Protein AF-A0A7W0Z4Z6-F1 (afdb_monomer)

Solvent-accessible surface area (backbone atoms only — not comparable to full-atom values): 6068 Å² total; per-residue (Å²): 134,84,76,58,94,83,56,90,74,94,78,91,71,54,70,67,51,44,54,52,49,42,53,50,53,54,51,47,51,55,50,51,52,50,52,39,66,75,57,70,50,70,92,50,53,74,65,56,55,49,52,52,49,48,55,52,8,27,50,40,37,50,45,55,58,73,67,49,59,89,94,58,86,83,83,75,58,92,68,39,32,84,49,92,86,55,72,76,79,82,85,78,77,84,131

Foldseek 3Di:
DDDDPPDDDDDDDDLVRLVVVLVVLVVVLVVLVVVCVVVVCPVHHPVVNVVSLQVSLCSNQVSQVVNDPPPDDGDGDPSHHHDPPDDDPPPDDDD

Sequence (95 aa):
MIHRLDDPVDIVLTVEDVMTLGAGLRQYLLYWQRHVEEDGGTTHSEEQHAEIRDRVGELIWRLERATAPAGSRIQHSEEAVRPADAQAPDLDQAE

pLDDT: mean 87.0, std 14.75, range [39.47, 98.12]

Nearest PDB structures (foldseek):
  6b87-assembly2_B-3  TM=5.568E-01  e=4.635E+00  synthetic construct

Mean predicted aligned error: 6.58 Å

Structure (mmCIF, N/CA/C/O backbone):
data_AF-A0A7W0Z4Z6-F1
#
_entry.id   AF-A0A7W0Z4Z6-F1
#
loop_
_atom_site.group_PDB
_atom_site.id
_atom_site.type_symbol
_atom_site.label_atom_id
_atom_site.label_alt_id
_atom_site.label_comp_id
_atom_site.label_asym_id
_atom_site.label_entity_id
_atom_site.label_seq_id
_atom_site.pdbx_PDB_ins_code
_atom_site.Cartn_x
_atom_site.Cartn_y
_atom_site.Cartn_z
_atom_site.occupancy
_atom_site.B_iso_or_equiv
_atom_site.auth_seq_id
_atom_site.auth_comp_id
_atom_site.auth_asym_id
_atom_site.auth_atom_id
_atom_site.pdbx_PDB_model_num
ATOM 1 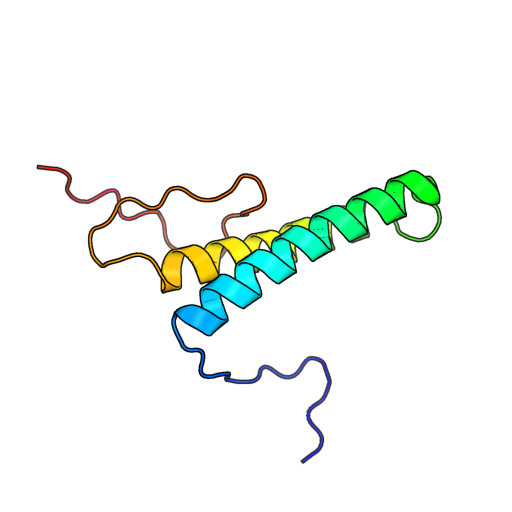N N . MET A 1 1 ? -15.189 -25.005 -6.016 1.00 57.44 1 MET A N 1
ATOM 2 C CA . MET A 1 1 ? -15.288 -23.793 -6.854 1.00 57.44 1 MET A CA 1
ATOM 3 C C . MET A 1 1 ? -13.864 -23.298 -7.029 1.00 57.44 1 MET A C 1
ATOM 5 O O . MET A 1 1 ? -13.187 -23.176 -6.019 1.00 57.44 1 MET A O 1
ATOM 9 N N . ILE A 1 2 ? -13.357 -23.177 -8.257 1.00 65.88 2 ILE A N 1
ATOM 10 C CA . ILE A 1 2 ? -12.007 -22.640 -8.493 1.00 65.88 2 ILE A CA 1
ATOM 11 C C . ILE A 1 2 ? -12.197 -21.142 -8.689 1.00 65.88 2 ILE A C 1
ATOM 13 O O . ILE A 1 2 ? -12.786 -20.748 -9.694 1.00 65.88 2 ILE A O 1
ATOM 17 N N . HIS A 1 3 ? -11.771 -20.340 -7.717 1.00 61.44 3 HIS A N 1
ATOM 18 C CA . HIS A 1 3 ? -11.671 -18.897 -7.904 1.00 61.44 3 HIS A CA 1
ATOM 19 C C . HIS A 1 3 ? -10.608 -18.635 -8.967 1.00 61.44 3 HIS A C 1
ATOM 21 O O . HIS A 1 3 ? -9.524 -19.229 -8.924 1.00 61.44 3 HIS A O 1
ATOM 27 N N . ARG A 1 4 ? -10.921 -17.786 -9.945 1.00 72.06 4 ARG A N 1
ATOM 28 C CA . ARG A 1 4 ? -9.868 -17.198 -10.771 1.00 72.06 4 ARG A CA 1
ATOM 29 C C . ARG A 1 4 ? -9.015 -16.315 -9.870 1.00 72.06 4 ARG A C 1
ATOM 31 O O . ARG A 1 4 ? -9.509 -15.794 -8.876 1.00 72.06 4 ARG A O 1
ATOM 38 N N . LEU A 1 5 ? -7.738 -16.162 -10.218 1.00 70.12 5 LEU A N 1
ATOM 39 C CA . LEU A 1 5 ? -6.814 -15.345 -9.426 1.00 70.12 5 LEU A CA 1
ATOM 40 C C . LEU A 1 5 ? -7.321 -13.904 -9.232 1.00 70.12 5 LEU A C 1
ATOM 42 O O . LEU A 1 5 ? -7.011 -13.292 -8.219 1.00 70.12 5 LEU A O 1
ATOM 46 N N . ASP A 1 6 ? -8.121 -13.413 -10.179 1.00 76.25 6 ASP A N 1
ATOM 47 C CA . ASP A 1 6 ? -8.608 -12.033 -10.220 1.00 76.25 6 ASP A CA 1
ATOM 48 C C . ASP A 1 6 ? -10.028 -11.864 -9.651 1.00 76.25 6 ASP A C 1
ATOM 50 O O . ASP A 1 6 ? -10.572 -10.759 -9.668 1.00 76.25 6 ASP A O 1
ATOM 54 N N . ASP A 1 7 ? -10.662 -12.943 -9.178 1.00 84.12 7 ASP A N 1
ATOM 55 C CA . ASP A 1 7 ? -11.981 -12.831 -8.558 1.00 84.12 7 ASP A CA 1
ATOM 56 C C . ASP A 1 7 ? -11.841 -12.137 -7.189 1.00 84.12 7 ASP A C 1
ATOM 58 O O . ASP A 1 7 ? -10.968 -12.516 -6.401 1.00 84.12 7 ASP A O 1
ATOM 62 N N . PRO A 1 8 ? -12.696 -11.152 -6.854 1.00 79.25 8 PRO A N 1
ATOM 63 C CA . PRO A 1 8 ? -12.673 -10.542 -5.532 1.00 79.25 8 PRO A CA 1
ATOM 64 C C . PRO A 1 8 ? -13.007 -11.588 -4.463 1.00 79.25 8 PRO A C 1
ATOM 66 O O . PRO A 1 8 ? -13.950 -12.371 -4.608 1.00 79.25 8 PRO A O 1
ATOM 69 N N . VAL A 1 9 ? -12.232 -11.583 -3.378 1.00 84.75 9 VAL A N 1
ATOM 70 C CA . VAL A 1 9 ? -12.412 -12.476 -2.230 1.00 84.75 9 VAL A CA 1
ATOM 71 C C . VAL A 1 9 ? -12.514 -11.643 -0.962 1.00 84.75 9 VAL A C 1
ATOM 73 O O . VAL A 1 9 ? -11.654 -10.804 -0.691 1.00 84.75 9 VAL A O 1
ATOM 76 N N . ASP A 1 10 ? -13.546 -11.917 -0.169 1.00 88.50 10 ASP A N 1
ATOM 77 C CA . ASP A 1 10 ? -13.689 -11.339 1.160 1.00 88.50 10 ASP A CA 1
ATOM 78 C C . ASP A 1 10 ? -12.755 -12.056 2.140 1.00 88.50 10 ASP A C 1
ATOM 80 O O . ASP A 1 10 ? -12.818 -13.277 2.312 1.00 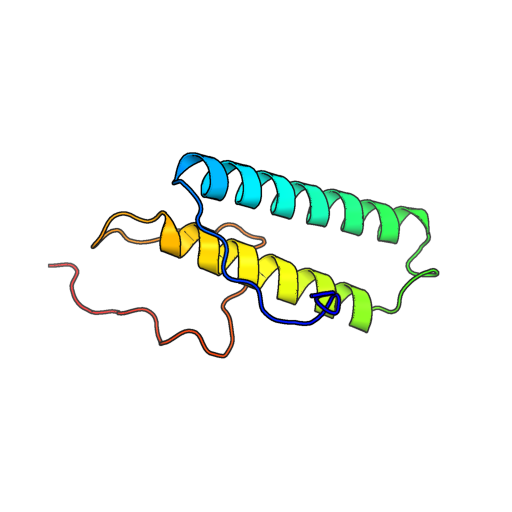88.50 10 ASP A O 1
ATOM 84 N N . ILE A 1 11 ? -11.891 -11.288 2.804 1.00 88.62 11 ILE A N 1
ATOM 85 C CA . ILE A 1 11 ? -10.974 -11.783 3.832 1.00 88.62 11 ILE A CA 1
ATOM 86 C C . ILE A 1 11 ? -11.281 -11.044 5.132 1.00 88.62 11 ILE A C 1
ATOM 88 O O . ILE A 1 11 ? -11.329 -9.815 5.166 1.00 88.62 11 ILE A O 1
ATOM 92 N N . VAL A 1 12 ? -11.482 -11.796 6.214 1.00 92.94 12 VAL A N 1
ATOM 93 C CA . VAL A 1 12 ? -11.630 -11.235 7.560 1.00 92.94 12 VAL A CA 1
ATOM 94 C C . VAL A 1 12 ? -10.251 -11.174 8.204 1.00 92.94 12 VAL A C 1
ATOM 96 O O . VAL A 1 12 ? -9.584 -12.199 8.318 1.00 92.94 12 VAL A O 1
ATOM 99 N N . LEU A 1 13 ? -9.839 -9.978 8.623 1.00 92.31 13 LEU A N 1
ATOM 100 C CA . LEU A 1 13 ? -8.536 -9.717 9.230 1.00 92.31 13 LEU A CA 1
ATOM 101 C C . LEU A 1 13 ? -8.715 -9.167 10.644 1.00 92.31 13 LEU A C 1
ATOM 103 O O . LEU A 1 13 ? -9.576 -8.318 10.889 1.00 92.31 13 LEU A O 1
ATOM 107 N N . THR A 1 14 ? -7.887 -9.629 11.576 1.00 95.25 14 THR A N 1
ATOM 108 C CA . THR A 1 14 ? -7.724 -8.972 12.875 1.00 95.25 14 THR A CA 1
ATOM 109 C C . THR A 1 14 ? -6.873 -7.707 12.730 1.00 95.25 14 THR A C 1
ATOM 111 O O . THR A 1 14 ? -6.203 -7.500 11.720 1.00 95.25 14 THR A O 1
ATOM 114 N N . VAL A 1 15 ? -6.856 -6.850 13.755 1.00 92.62 15 VAL A N 1
ATOM 115 C CA . VAL A 1 15 ? -5.974 -5.666 13.770 1.00 92.62 15 VAL A CA 1
ATOM 116 C C . VAL A 1 15 ? -4.501 -6.072 13.630 1.00 92.62 15 VAL A C 1
ATOM 118 O O . VAL A 1 15 ? -3.756 -5.427 12.896 1.00 92.62 15 VAL A O 1
ATOM 121 N N . GLU A 1 16 ? -4.090 -7.161 14.283 1.00 95.38 16 GLU A N 1
ATOM 122 C CA . GLU A 1 16 ? -2.729 -7.700 14.182 1.00 95.38 16 GLU A CA 1
ATOM 123 C C . GLU A 1 16 ? -2.405 -8.169 12.757 1.00 95.38 16 GLU A C 1
ATOM 125 O O . GLU A 1 16 ? -1.320 -7.876 12.244 1.00 95.38 16 GLU A O 1
ATOM 130 N N . ASP A 1 17 ? -3.361 -8.818 12.083 1.00 97.06 17 ASP A N 1
ATOM 131 C CA . ASP A 1 17 ? -3.200 -9.225 10.684 1.00 97.06 17 ASP A CA 1
ATOM 132 C C . ASP A 1 17 ? -3.036 -8.011 9.772 1.00 97.06 17 ASP A C 1
ATOM 134 O O . ASP A 1 17 ? -2.182 -8.018 8.889 1.00 97.06 17 ASP A O 1
ATOM 138 N N . VAL A 1 18 ? -3.809 -6.942 9.995 1.00 95.38 18 VAL A N 1
ATOM 139 C CA . VAL A 1 18 ? -3.697 -5.715 9.197 1.00 95.38 18 VAL A CA 1
ATOM 140 C C . VAL A 1 18 ? -2.331 -5.052 9.387 1.00 95.38 18 VAL A C 1
ATOM 142 O O . VAL A 1 18 ? -1.709 -4.647 8.403 1.00 95.38 18 VAL A O 1
ATOM 145 N N . MET A 1 19 ? -1.824 -4.982 10.622 1.00 93.31 19 MET A N 1
ATOM 146 C CA . MET A 1 19 ? -0.489 -4.433 10.892 1.00 93.31 19 MET A CA 1
ATOM 147 C C . MET A 1 19 ? 0.609 -5.281 10.241 1.00 93.31 19 MET A C 1
ATOM 149 O O . MET A 1 19 ? 1.511 -4.741 9.595 1.00 93.31 19 MET A O 1
ATOM 153 N N . THR A 1 20 ? 0.510 -6.605 10.367 1.00 97.12 20 THR A N 1
ATOM 154 C CA . THR A 1 20 ? 1.440 -7.560 9.748 1.00 97.12 20 THR A CA 1
ATOM 155 C C . THR A 1 20 ? 1.421 -7.450 8.227 1.00 97.12 20 THR A C 1
ATOM 157 O O . THR A 1 20 ? 2.476 -7.368 7.596 1.00 97.12 20 THR A O 1
ATOM 160 N N . LEU A 1 21 ? 0.230 -7.396 7.628 1.00 97.06 21 LEU A N 1
ATOM 161 C CA . LEU A 1 21 ? 0.058 -7.252 6.188 1.00 97.06 21 LEU A CA 1
ATOM 162 C C . LEU A 1 21 ? 0.636 -5.923 5.696 1.00 97.06 21 LEU A C 1
ATOM 164 O O . LEU A 1 21 ? 1.384 -5.914 4.722 1.00 97.06 21 LEU A O 1
ATOM 168 N N . GLY A 1 22 ? 0.368 -4.819 6.397 1.00 96.25 22 GLY A N 1
ATOM 169 C CA . GLY A 1 22 ? 0.945 -3.513 6.079 1.00 96.25 22 GLY A CA 1
ATOM 170 C C . GLY A 1 22 ? 2.478 -3.531 6.089 1.00 96.25 22 GLY A C 1
ATOM 171 O O . GLY A 1 22 ? 3.108 -3.048 5.148 1.00 96.25 22 GLY A O 1
ATOM 172 N N . ALA A 1 23 ? 3.092 -4.154 7.100 1.00 96.00 23 ALA A N 1
ATOM 173 C CA . ALA A 1 23 ? 4.545 -4.325 7.156 1.00 96.00 23 ALA A CA 1
ATOM 174 C C . ALA A 1 23 ? 5.078 -5.177 5.989 1.00 96.00 23 ALA A C 1
ATOM 176 O O . ALA A 1 23 ? 6.084 -4.822 5.370 1.00 96.00 23 ALA A O 1
ATOM 177 N N . GLY A 1 24 ? 4.382 -6.267 5.650 1.00 98.06 24 GLY A N 1
ATOM 178 C CA . GLY A 1 24 ? 4.722 -7.124 4.514 1.00 98.06 24 GLY A CA 1
ATOM 179 C C . GLY A 1 24 ? 4.657 -6.393 3.170 1.00 98.06 24 GLY A C 1
ATOM 180 O O . GLY A 1 24 ? 5.568 -6.534 2.358 1.00 98.06 24 GLY A O 1
ATOM 181 N N . LEU A 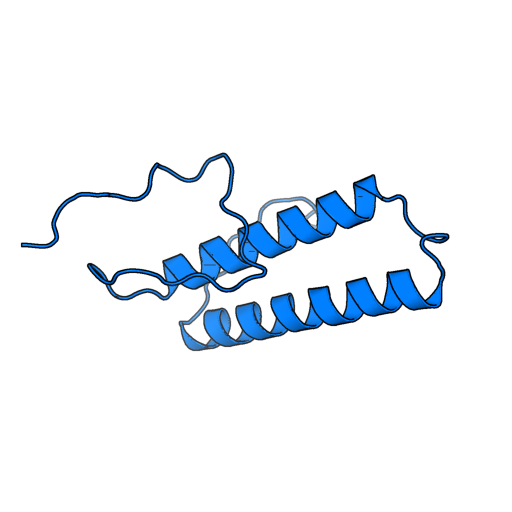1 25 ? 3.633 -5.565 2.951 1.00 98.12 25 LEU A N 1
ATOM 182 C CA . LEU A 1 25 ? 3.476 -4.772 1.728 1.00 98.12 25 LEU A CA 1
ATOM 183 C C . LEU A 1 25 ? 4.574 -3.710 1.574 1.00 98.12 25 LEU A C 1
ATOM 185 O O . LEU A 1 25 ? 5.119 -3.551 0.483 1.00 98.12 25 LEU A O 1
ATOM 189 N N . ARG A 1 26 ? 4.964 -3.035 2.662 1.00 96.94 26 ARG A N 1
ATOM 190 C CA . ARG A 1 26 ? 6.109 -2.106 2.637 1.00 96.94 26 ARG A CA 1
ATOM 191 C C . ARG A 1 26 ? 7.408 -2.834 2.299 1.00 96.94 26 ARG A C 1
ATOM 193 O O . ARG A 1 26 ? 8.164 -2.392 1.437 1.00 96.94 26 ARG A O 1
ATOM 200 N N . GLN A 1 27 ? 7.642 -3.995 2.914 1.00 98.00 27 GLN A N 1
ATOM 201 C CA . GLN A 1 27 ? 8.817 -4.807 2.605 1.00 98.00 27 GLN A CA 1
ATOM 202 C C . GLN A 1 27 ? 8.810 -5.312 1.155 1.00 98.00 27 GLN A C 1
ATOM 204 O O . GLN A 1 27 ? 9.868 -5.390 0.530 1.00 98.00 27 GLN A O 1
ATOM 209 N N . TYR A 1 28 ? 7.634 -5.624 0.606 1.00 97.94 28 TYR A N 1
ATOM 210 C CA . TYR A 1 28 ? 7.482 -5.986 -0.799 1.00 97.94 28 TYR A CA 1
ATOM 211 C C . TYR A 1 28 ? 7.881 -4.837 -1.730 1.00 97.94 28 TYR A C 1
ATOM 213 O O . TYR A 1 28 ? 8.630 -5.078 -2.672 1.00 97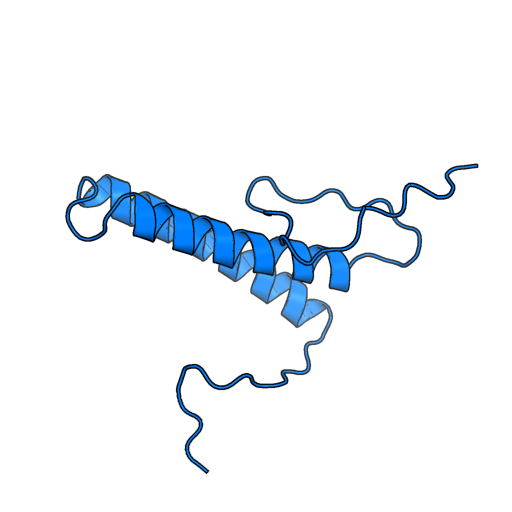.94 28 TYR A O 1
ATOM 221 N N . LEU A 1 29 ? 7.478 -3.593 -1.444 1.00 96.88 29 LEU A N 1
ATOM 222 C CA . LEU A 1 29 ? 7.909 -2.430 -2.230 1.00 96.88 29 LEU A CA 1
ATOM 223 C C . LEU A 1 29 ? 9.424 -2.213 -2.179 1.00 96.88 29 LEU A C 1
ATOM 225 O O . LEU A 1 29 ? 10.034 -1.976 -3.218 1.00 96.88 29 LEU A O 1
ATOM 229 N N . LEU A 1 30 ? 10.044 -2.365 -1.006 1.00 95.75 30 LEU A N 1
ATOM 230 C CA . LEU A 1 30 ? 11.503 -2.277 -0.871 1.00 95.75 30 LEU A CA 1
ATOM 231 C C . LEU A 1 30 ? 12.224 -3.367 -1.672 1.00 95.75 30 LEU A C 1
ATOM 233 O O . LEU A 1 30 ? 13.244 -3.108 -2.311 1.00 95.75 30 LEU A O 1
ATOM 237 N N . TYR A 1 31 ? 11.703 -4.596 -1.640 1.00 96.56 31 TYR A N 1
ATOM 238 C CA . TYR A 1 31 ? 12.225 -5.694 -2.449 1.00 96.56 31 TYR A CA 1
ATOM 239 C C . TYR A 1 31 ? 12.060 -5.415 -3.946 1.00 96.56 31 TYR A C 1
ATOM 241 O O . TYR A 1 31 ? 13.009 -5.589 -4.707 1.00 96.56 31 TYR A O 1
ATOM 249 N N . TRP A 1 32 ? 10.880 -4.950 -4.356 1.00 94.88 32 TRP A N 1
ATOM 250 C CA . TRP A 1 32 ? 10.578 -4.623 -5.742 1.00 94.88 32 TRP A CA 1
ATOM 251 C C . TRP A 1 32 ? 11.503 -3.531 -6.271 1.00 94.88 32 TRP A C 1
ATOM 253 O O . TRP A 1 32 ? 12.098 -3.708 -7.326 1.00 94.88 32 TRP A O 1
ATOM 263 N N . GLN A 1 33 ? 11.696 -2.450 -5.512 1.00 93.56 33 GLN A N 1
ATOM 264 C CA . GLN A 1 33 ? 12.622 -1.378 -5.870 1.00 93.56 33 GLN A CA 1
ATOM 265 C C . GLN A 1 33 ? 14.046 -1.906 -6.072 1.00 93.56 33 GLN A C 1
ATOM 267 O O . GLN A 1 33 ? 14.668 -1.617 -7.091 1.00 93.56 33 GLN A O 1
ATOM 272 N N . ARG A 1 34 ? 14.542 -2.729 -5.140 1.00 95.12 34 ARG A N 1
ATOM 273 C CA . ARG A 1 34 ? 15.863 -3.351 -5.273 1.00 95.12 34 ARG A CA 1
ATOM 274 C C . ARG A 1 34 ? 15.963 -4.209 -6.532 1.00 95.12 34 ARG A C 1
ATOM 276 O O . ARG A 1 34 ? 16.984 -4.171 -7.204 1.00 95.12 34 ARG A O 1
ATOM 283 N N . HIS A 1 35 ? 14.910 -4.953 -6.862 1.00 93.88 35 HIS A N 1
ATOM 284 C CA . HIS A 1 35 ? 14.870 -5.760 -8.077 1.00 93.88 35 HIS A CA 1
ATOM 285 C C . HIS A 1 35 ? 15.030 -4.900 -9.345 1.00 93.88 35 HIS A C 1
ATOM 287 O O . HIS A 1 35 ? 15.829 -5.260 -10.205 1.00 93.88 35 HIS A O 1
ATOM 293 N N . VAL A 1 36 ? 14.359 -3.740 -9.412 1.00 92.06 36 VAL A N 1
ATOM 294 C CA . VAL A 1 36 ? 14.519 -2.768 -10.517 1.00 92.06 36 VAL A CA 1
ATOM 295 C C . VAL A 1 36 ? 15.949 -2.234 -10.604 1.00 92.06 36 VAL A C 1
ATOM 297 O O . VAL A 1 36 ? 16.507 -2.060 -11.684 1.00 92.06 36 VAL A O 1
ATOM 300 N N . GLU A 1 37 ? 16.548 -1.928 -9.453 1.00 93.44 37 GLU A N 1
ATOM 301 C CA . GLU A 1 37 ? 17.912 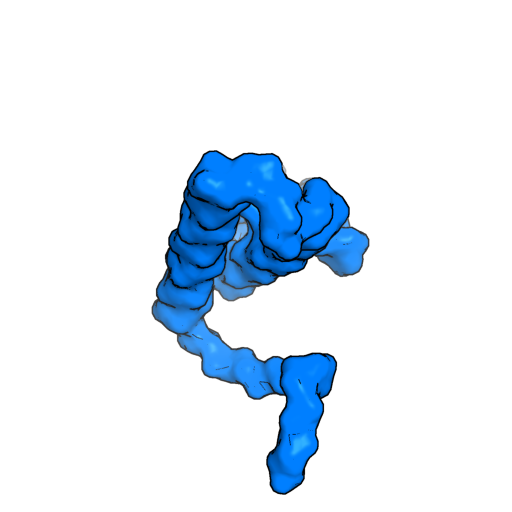-1.399 -9.382 1.00 93.44 37 GLU A CA 1
ATOM 302 C C . GLU A 1 37 ? 18.949 -2.445 -9.828 1.00 93.44 37 GLU A C 1
ATOM 304 O O . GLU A 1 37 ? 19.931 -2.097 -10.484 1.00 93.44 37 GLU A O 1
ATOM 309 N N . GLU A 1 38 ? 18.727 -3.722 -9.503 1.00 94.06 38 GLU A N 1
ATOM 310 C CA . GLU A 1 38 ? 19.617 -4.836 -9.849 1.00 94.06 38 GLU A CA 1
ATOM 311 C C . GLU A 1 38 ? 19.591 -5.189 -11.343 1.00 94.06 38 GLU A C 1
ATOM 313 O O . GLU A 1 38 ? 20.636 -5.526 -11.906 1.00 94.06 38 GLU A O 1
ATOM 318 N N . ASP A 1 39 ? 18.429 -5.114 -11.997 1.00 91.88 39 ASP A N 1
ATOM 319 C CA . ASP A 1 39 ? 18.275 -5.473 -13.412 1.00 91.88 39 ASP A CA 1
ATOM 320 C C . ASP A 1 39 ? 18.288 -4.267 -14.370 1.00 91.88 39 ASP A C 1
ATOM 322 O O . ASP A 1 39 ? 18.234 -4.442 -15.591 1.00 91.88 39 ASP A O 1
ATOM 326 N N . GLY A 1 40 ? 18.373 -3.047 -13.830 1.00 87.50 40 GLY A N 1
ATOM 327 C CA . GLY A 1 40 ? 18.376 -1.799 -14.589 1.00 87.50 40 GLY A CA 1
ATOM 328 C C . GLY A 1 40 ? 17.038 -1.470 -15.257 1.00 87.50 40 GLY A C 1
ATOM 329 O O . GLY A 1 40 ? 17.039 -0.778 -16.276 1.00 87.50 40 GLY A O 1
ATOM 330 N N . GLY A 1 41 ? 15.920 -1.989 -14.741 1.00 82.56 41 GLY A N 1
ATOM 331 C CA . GLY A 1 41 ? 14.589 -1.825 -15.330 1.00 82.56 41 GLY A CA 1
ATOM 332 C C . GLY A 1 41 ? 14.412 -2.599 -16.637 1.00 82.56 41 GLY A C 1
ATOM 333 O O . GLY A 1 41 ? 13.678 -2.167 -17.524 1.00 82.56 41 GLY A O 1
ATOM 334 N N . THR A 1 42 ? 15.130 -3.714 -16.811 1.00 89.19 42 THR A N 1
ATOM 335 C CA . THR A 1 42 ? 15.073 -4.503 -18.055 1.00 89.19 42 THR A CA 1
ATOM 336 C C . THR A 1 42 ? 13.990 -5.580 -18.043 1.00 89.19 42 THR A C 1
ATOM 3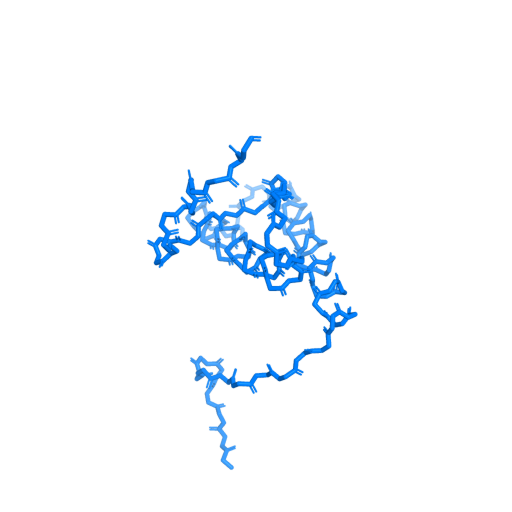38 O O . THR A 1 42 ? 13.499 -5.942 -19.114 1.00 89.19 42 THR A O 1
ATOM 341 N N . THR A 1 43 ? 13.580 -6.076 -16.869 1.00 91.31 43 THR A N 1
ATOM 342 C CA . THR A 1 43 ? 12.539 -7.118 -16.760 1.00 91.31 43 THR A CA 1
ATOM 343 C C . THR A 1 43 ? 11.124 -6.540 -16.823 1.00 91.31 43 THR A C 1
ATOM 345 O O . THR A 1 43 ? 10.196 -7.219 -17.268 1.00 91.31 43 THR A O 1
ATOM 348 N N . HIS A 1 44 ? 10.947 -5.283 -16.417 1.00 90.00 44 HIS A N 1
ATOM 349 C CA . HIS A 1 44 ? 9.646 -4.629 -16.293 1.00 90.00 44 HIS A CA 1
ATOM 350 C C . HIS A 1 44 ? 9.703 -3.195 -16.827 1.00 90.00 44 HIS A C 1
ATOM 352 O O . HIS A 1 44 ? 10.730 -2.531 -16.744 1.00 90.00 44 HIS A O 1
ATOM 358 N N . SER A 1 45 ? 8.601 -2.712 -17.405 1.00 90.62 45 SER A N 1
ATOM 359 C 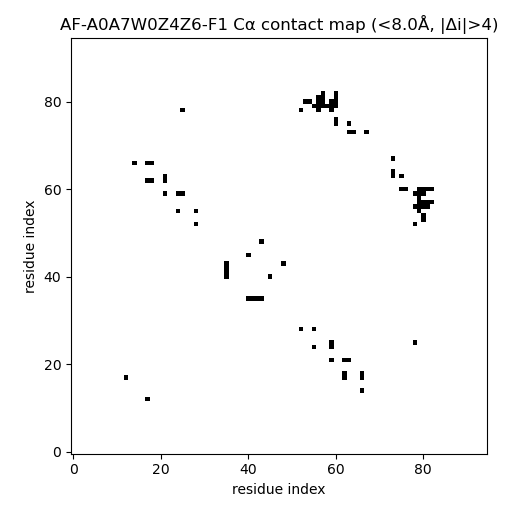CA . SER A 1 45 ? 8.527 -1.324 -17.875 1.00 90.62 45 SER A CA 1
ATOM 360 C C . SER A 1 45 ? 8.335 -0.346 -16.711 1.00 90.62 45 SER A C 1
ATOM 362 O O . SER A 1 45 ? 7.779 -0.698 -15.670 1.00 90.62 45 SER A O 1
ATOM 364 N N . GLU A 1 46 ? 8.709 0.923 -16.906 1.00 90.50 46 GLU A N 1
ATOM 365 C CA . GLU A 1 46 ? 8.433 1.999 -15.936 1.00 90.50 46 GLU A CA 1
ATOM 366 C C . GLU A 1 46 ? 6.946 2.081 -15.554 1.00 90.50 46 GLU A C 1
ATOM 368 O O . GLU A 1 46 ? 6.611 2.319 -14.394 1.00 90.50 46 GLU A O 1
ATOM 373 N N . GLU A 1 47 ? 6.052 1.823 -16.513 1.00 93.69 47 GLU A N 1
ATOM 374 C CA . GLU A 1 47 ? 4.605 1.778 -16.292 1.00 93.69 47 GLU A CA 1
ATOM 375 C C . GLU A 1 47 ? 4.210 0.643 -15.340 1.00 93.69 47 GLU A C 1
ATOM 377 O O . GLU A 1 47 ? 3.454 0.874 -14.401 1.00 93.69 47 GLU A O 1
ATOM 382 N N . GLN A 1 48 ? 4.774 -0.557 -15.512 1.00 92.06 48 GLN A N 1
ATOM 383 C CA . GLN A 1 48 ? 4.520 -1.686 -14.610 1.00 92.06 48 GLN A CA 1
ATOM 384 C C . GLN A 1 48 ? 5.052 -1.415 -13.200 1.00 92.06 48 GLN A C 1
ATOM 386 O O . GLN A 1 48 ? 4.412 -1.774 -12.209 1.00 92.06 48 GLN A O 1
ATOM 391 N N . HIS A 1 49 ? 6.207 -0.755 -13.087 1.00 91.75 49 HIS A N 1
ATOM 392 C CA . HIS A 1 49 ? 6.741 -0.355 -11.788 1.00 91.75 49 HIS A CA 1
ATOM 393 C C . HIS A 1 49 ? 5.832 0.656 -11.087 1.00 91.75 49 HIS A C 1
ATOM 395 O O . HIS A 1 49 ? 5.556 0.499 -9.896 1.00 91.75 49 HIS A O 1
ATOM 401 N N . ALA A 1 50 ? 5.349 1.663 -11.819 1.00 93.19 50 ALA A N 1
ATOM 402 C CA . ALA A 1 50 ? 4.399 2.636 -11.297 1.00 93.19 50 ALA A CA 1
ATOM 403 C C . ALA A 1 50 ? 3.080 1.965 -10.887 1.00 93.19 50 ALA A C 1
ATOM 405 O O . ALA A 1 50 ? 2.610 2.194 -9.778 1.00 93.19 50 ALA A O 1
ATOM 406 N N . GLU A 1 51 ? 2.539 1.071 -11.717 1.00 94.69 51 GLU A N 1
ATOM 407 C CA . GLU A 1 51 ? 1.294 0.347 -11.443 1.00 94.69 51 GLU A CA 1
ATOM 408 C C . GLU A 1 51 ? 1.385 -0.493 -10.160 1.00 94.69 51 GLU A C 1
ATOM 410 O O . GLU A 1 51 ? 0.470 -0.465 -9.336 1.00 94.69 51 GLU A O 1
ATOM 415 N N . ILE A 1 52 ? 2.490 -1.218 -9.956 1.00 94.94 52 ILE A N 1
ATOM 416 C CA . ILE A 1 52 ? 2.705 -2.008 -8.735 1.00 94.94 52 ILE A CA 1
ATOM 417 C C . ILE A 1 52 ? 2.835 -1.098 -7.517 1.00 94.94 52 ILE A C 1
ATOM 419 O O . ILE A 1 52 ? 2.189 -1.354 -6.499 1.00 94.94 52 ILE A O 1
ATOM 423 N N . ARG A 1 53 ? 3.639 -0.032 -7.615 1.00 95.81 53 ARG A N 1
ATOM 424 C CA . ARG A 1 53 ? 3.803 0.934 -6.524 1.00 95.81 53 ARG A CA 1
ATOM 425 C C . ARG A 1 53 ? 2.460 1.532 -6.122 1.00 95.81 53 ARG A C 1
ATOM 427 O O . ARG A 1 53 ? 2.144 1.551 -4.938 1.00 95.81 53 ARG A O 1
ATOM 434 N N . ASP A 1 54 ? 1.673 1.974 -7.094 1.00 96.38 54 ASP A N 1
ATOM 435 C CA . ASP A 1 54 ? 0.409 2.653 -6.843 1.00 96.38 54 ASP A CA 1
ATOM 436 C C . ASP A 1 54 ? -0.623 1.671 -6.263 1.00 96.38 54 ASP A C 1
ATOM 438 O O . ASP A 1 54 ? -1.208 1.955 -5.220 1.00 96.38 54 ASP A O 1
ATOM 442 N N . ARG A 1 55 ? -0.763 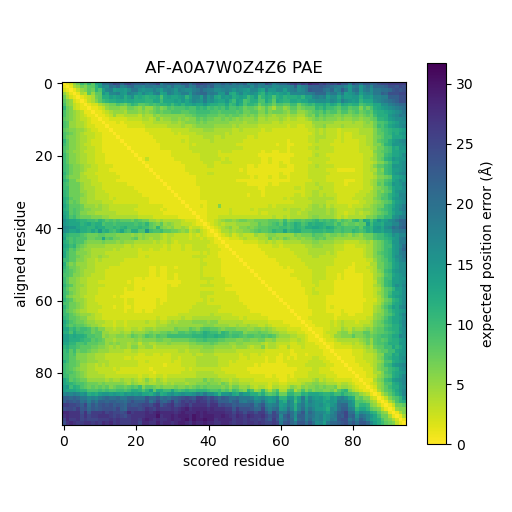0.459 -6.824 1.00 95.88 55 ARG A N 1
ATOM 443 C CA . ARG A 1 55 ? -1.655 -0.581 -6.271 1.00 95.88 55 ARG A CA 1
ATOM 444 C C . ARG A 1 55 ? -1.302 -0.971 -4.840 1.00 95.88 55 ARG A C 1
ATOM 446 O O . ARG A 1 55 ? -2.185 -1.080 -3.990 1.00 95.88 55 ARG A O 1
ATOM 453 N N . VAL A 1 56 ? -0.025 -1.220 -4.560 1.00 97.38 56 VAL A N 1
ATO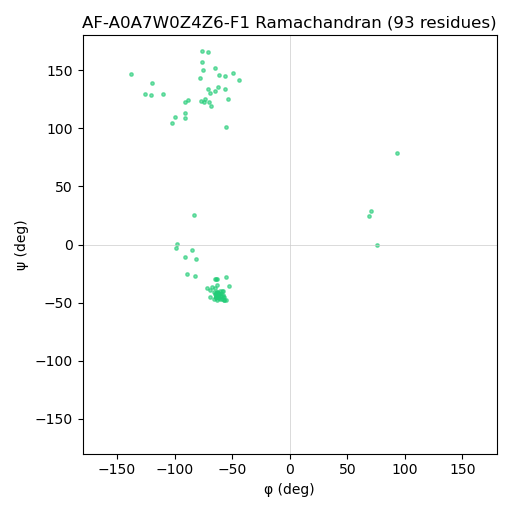M 454 C CA . VAL A 1 56 ? 0.408 -1.609 -3.212 1.00 97.38 56 VAL A CA 1
ATOM 455 C C . VAL A 1 56 ? 0.274 -0.432 -2.248 1.00 97.38 56 VAL A C 1
ATOM 457 O O . VAL A 1 56 ? -0.181 -0.622 -1.121 1.00 97.38 56 VAL A O 1
ATOM 460 N N . GLY A 1 57 ? 0.593 0.784 -2.694 1.00 97.62 57 GLY A N 1
ATOM 461 C CA . GLY A 1 57 ? 0.402 2.003 -1.917 1.00 97.62 57 GLY A CA 1
ATOM 462 C C . GLY A 1 57 ? -1.062 2.250 -1.553 1.00 97.62 57 GLY A C 1
ATOM 463 O O . GLY A 1 57 ? -1.354 2.620 -0.416 1.00 97.62 57 GLY A O 1
ATOM 464 N N . GLU A 1 58 ? -1.994 1.983 -2.468 1.00 97.12 58 GLU A N 1
ATOM 465 C CA . GLU A 1 58 ? -3.435 2.042 -2.204 1.00 97.12 58 GLU A CA 1
ATOM 466 C C . GLU A 1 58 ? -3.884 1.020 -1.158 1.00 97.12 58 GLU A C 1
ATOM 468 O O . GLU A 1 58 ? -4.697 1.339 -0.284 1.00 97.12 58 GLU A O 1
ATOM 473 N N . LEU A 1 59 ? -3.342 -0.201 -1.205 1.00 96.00 59 LEU A N 1
ATOM 474 C CA . LEU A 1 59 ? -3.605 -1.209 -0.179 1.00 96.00 59 LEU A CA 1
ATOM 475 C C . LEU A 1 59 ? -3.077 -0.753 1.183 1.00 96.00 59 LEU A C 1
ATOM 477 O O . LEU A 1 59 ? -3.829 -0.787 2.155 1.00 96.00 59 LEU A O 1
ATOM 481 N N . ILE A 1 60 ? -1.836 -0.264 1.255 1.00 97.12 60 ILE A N 1
ATOM 482 C CA . ILE A 1 60 ? -1.248 0.276 2.492 1.00 97.12 60 ILE A CA 1
ATOM 483 C C . ILE A 1 60 ? -2.139 1.386 3.060 1.00 97.12 60 ILE A C 1
ATOM 485 O O . ILE A 1 60 ? -2.516 1.329 4.230 1.00 97.12 60 ILE A O 1
ATOM 489 N N . TRP A 1 61 ? -2.563 2.335 2.223 1.00 96.00 61 TRP A N 1
ATOM 490 C CA . TRP A 1 61 ? -3.441 3.428 2.635 1.00 96.00 61 TRP A CA 1
ATOM 491 C C . TRP A 1 61 ? -4.760 2.926 3.241 1.00 96.00 61 TRP A C 1
ATOM 493 O O . TRP A 1 61 ? -5.195 3.406 4.293 1.00 96.00 61 TRP A O 1
ATOM 503 N N . ARG A 1 62 ? -5.402 1.934 2.605 1.00 94.25 62 ARG A N 1
ATOM 504 C CA . ARG A 1 62 ? -6.660 1.337 3.090 1.00 94.25 62 ARG A CA 1
ATOM 505 C C . ARG A 1 62 ? -6.468 0.612 4.420 1.00 94.25 62 ARG A C 1
ATOM 507 O O . ARG A 1 62 ? -7.305 0.764 5.308 1.00 94.25 62 ARG A O 1
ATOM 514 N N . LEU A 1 63 ? -5.380 -0.142 4.568 1.00 94.88 63 LEU A N 1
ATOM 515 C CA . LEU A 1 63 ? -5.053 -0.863 5.800 1.00 94.88 63 LEU A CA 1
ATOM 516 C C . LEU A 1 63 ? -4.802 0.101 6.964 1.00 94.88 63 LEU A C 1
ATOM 518 O O . LEU A 1 63 ? -5.382 -0.070 8.035 1.00 94.88 63 LEU A O 1
ATOM 522 N N . GLU A 1 64 ? -4.027 1.163 6.736 1.00 94.25 64 GLU A N 1
ATOM 523 C CA . GLU A 1 64 ? -3.779 2.205 7.738 1.00 94.25 64 GLU A CA 1
ATOM 524 C C . GLU A 1 64 ? -5.087 2.854 8.200 1.00 94.25 64 GLU A C 1
ATOM 526 O O . GLU A 1 64 ? -5.313 3.000 9.404 1.00 94.25 64 GLU A O 1
ATOM 531 N N . ARG A 1 65 ? -6.002 3.153 7.263 1.00 92.62 65 ARG A N 1
ATOM 532 C CA . ARG A 1 65 ? -7.343 3.643 7.612 1.00 92.62 65 ARG A CA 1
ATOM 533 C C . ARG A 1 65 ? -8.181 2.648 8.388 1.00 92.62 65 ARG A C 1
ATOM 535 O O . ARG A 1 65 ? -8.866 3.062 9.317 1.00 92.62 65 ARG A O 1
ATOM 542 N N . ALA A 1 66 ? -8.146 1.373 8.020 1.00 91.00 66 ALA A N 1
ATOM 543 C CA . ALA A 1 66 ? -8.935 0.343 8.684 1.00 91.00 66 ALA A CA 1
ATOM 544 C C . ALA A 1 66 ? -8.511 0.136 10.148 1.00 91.00 66 ALA A C 1
ATOM 546 O O . ALA A 1 66 ? -9.342 -0.207 10.985 1.00 91.00 66 ALA A O 1
ATOM 547 N N . THR A 1 67 ? -7.234 0.370 10.466 1.00 91.00 67 THR A N 1
ATOM 548 C CA . THR A 1 67 ? -6.703 0.249 11.837 1.00 91.00 67 THR A CA 1
ATOM 549 C C . THR A 1 67 ? -6.760 1.528 12.659 1.00 91.00 67 THR A C 1
ATOM 551 O O . THR A 1 67 ? -6.504 1.489 13.863 1.00 91.00 67 THR A O 1
ATOM 554 N N . ALA A 1 68 ? -7.069 2.665 12.038 1.00 90.75 68 ALA A N 1
ATOM 555 C CA . ALA A 1 68 ? -7.105 3.936 12.735 1.00 90.75 68 ALA A CA 1
ATOM 556 C C . ALA A 1 68 ? -8.285 3.983 13.723 1.00 90.75 68 ALA A C 1
ATOM 558 O O . ALA A 1 68 ? -9.426 3.717 13.334 1.00 90.75 68 ALA A O 1
ATOM 559 N N . PRO A 1 69 ? -8.057 4.366 14.993 1.00 87.06 69 PRO A N 1
ATOM 560 C CA . PRO A 1 69 ? -9.148 4.632 15.920 1.00 87.06 69 PRO A CA 1
ATOM 561 C C . PRO A 1 69 ? -10.111 5.689 15.366 1.00 87.06 69 PRO A C 1
ATOM 563 O O . PRO A 1 69 ? -9.689 6.654 14.719 1.00 87.06 69 PRO A O 1
ATOM 566 N N . ALA A 1 70 ? -11.403 5.543 15.656 1.00 84.62 70 ALA A N 1
ATOM 567 C CA . ALA A 1 70 ? -12.411 6.519 15.252 1.00 84.62 70 ALA A CA 1
ATOM 568 C C . ALA A 1 70 ? -12.065 7.928 15.774 1.00 84.62 70 ALA A C 1
ATOM 570 O O . ALA A 1 70 ? -11.686 8.089 16.934 1.00 84.62 70 ALA A O 1
ATOM 571 N N . GLY A 1 71 ? -12.176 8.937 14.905 1.00 84.19 71 GLY A N 1
ATOM 572 C CA . GLY A 1 71 ? -11.845 10.333 15.224 1.00 84.19 71 GLY A CA 1
ATOM 573 C C . GLY A 1 71 ? -10.346 10.645 15.288 1.00 84.19 71 GLY A C 1
ATOM 574 O O . GLY A 1 71 ? -9.973 11.790 15.530 1.00 84.19 71 GLY A O 1
ATOM 575 N N . SER A 1 72 ? -9.465 9.664 15.066 1.00 87.56 72 SER A N 1
ATOM 576 C CA . SER A 1 72 ? -8.028 9.929 15.010 1.00 87.56 72 SER A CA 1
ATOM 577 C C . SER A 1 72 ? -7.620 10.550 13.675 1.00 87.56 72 SER A C 1
ATOM 579 O O . SER A 1 72 ? -8.115 10.191 12.603 1.00 87.56 72 SER A O 1
ATOM 581 N N . ARG A 1 73 ? -6.661 11.478 13.734 1.00 88.25 73 ARG A N 1
ATOM 582 C CA . ARG A 1 73 ? -5.962 11.945 12.541 1.00 88.25 73 ARG A CA 1
ATOM 583 C C . ARG A 1 73 ? -4.977 10.869 12.100 1.00 88.25 73 ARG A C 1
ATOM 585 O O . ARG A 1 73 ? -4.080 10.500 12.853 1.00 88.25 73 ARG A O 1
ATOM 592 N N . ILE A 1 74 ? -5.124 10.415 10.863 1.00 90.44 74 ILE A N 1
ATOM 593 C CA . ILE A 1 74 ? -4.282 9.369 10.288 1.00 90.44 74 ILE A CA 1
ATOM 594 C C . ILE A 1 74 ? -3.060 10.019 9.650 1.00 90.44 74 ILE A C 1
ATOM 596 O O . ILE A 1 74 ? -3.188 10.895 8.792 1.00 90.44 74 ILE A O 1
ATOM 600 N N . GLN A 1 75 ? -1.874 9.592 10.075 1.00 92.19 75 GLN A N 1
ATOM 601 C CA . GLN A 1 75 ? -0.631 9.873 9.373 1.00 92.19 75 GLN A CA 1
ATOM 602 C C . GLN A 1 75 ? -0.265 8.640 8.553 1.00 92.19 75 GLN A C 1
ATOM 604 O O . GLN A 1 75 ? 0.079 7.600 9.109 1.00 92.19 75 GLN A O 1
ATOM 609 N N . HIS A 1 76 ? -0.378 8.775 7.238 1.00 93.56 76 HIS A N 1
ATOM 610 C CA . HIS A 1 76 ? -0.036 7.724 6.290 1.00 93.56 76 HIS A CA 1
ATOM 611 C C . HIS A 1 76 ? 1.481 7.578 6.137 1.00 93.56 76 HIS A C 1
ATOM 613 O O . HIS A 1 76 ? 2.207 8.566 6.300 1.00 93.56 76 HIS A O 1
ATOM 619 N N . SER A 1 77 ? 1.961 6.368 5.835 1.00 94.44 77 SER A N 1
ATOM 620 C CA . SER A 1 77 ? 3.376 6.174 5.498 1.00 94.44 77 SER A CA 1
ATOM 621 C C . SER A 1 77 ? 3.729 6.763 4.135 1.00 94.44 77 SER A C 1
ATOM 623 O O . SER A 1 77 ? 2.854 7.115 3.346 1.00 94.44 77 SER A O 1
ATOM 625 N N . GLU A 1 78 ? 5.025 6.897 3.860 1.00 95.50 78 GLU A N 1
ATOM 626 C CA . GLU A 1 78 ? 5.517 7.507 2.619 1.00 95.50 78 GLU A CA 1
ATOM 627 C C . GLU A 1 78 ? 5.108 6.712 1.372 1.00 95.50 78 GLU A C 1
ATOM 629 O O . GLU A 1 78 ? 4.898 7.285 0.307 1.00 95.50 78 GLU A O 1
ATOM 634 N N . GLU A 1 79 ? 4.953 5.396 1.511 1.00 95.62 79 GLU A N 1
ATOM 635 C CA . GLU A 1 79 ? 4.550 4.489 0.438 1.00 95.62 79 GLU A CA 1
ATOM 636 C C . GLU A 1 79 ? 3.036 4.473 0.194 1.00 95.62 79 GLU A C 1
ATOM 638 O O . GLU A 1 79 ? 2.580 3.906 -0.798 1.00 95.62 79 GLU A O 1
ATOM 643 N N . ALA A 1 80 ? 2.242 5.048 1.100 1.00 96.75 80 ALA A N 1
ATOM 644 C CA . ALA A 1 80 ? 0.793 5.021 1.005 1.00 96.75 80 ALA A CA 1
ATOM 645 C C . ALA A 1 80 ? 0.300 5.976 -0.092 1.00 96.75 80 ALA A C 1
ATOM 647 O O . ALA A 1 80 ? 0.549 7.184 -0.068 1.00 96.75 80 ALA A O 1
ATOM 648 N N . VAL A 1 81 ? -0.480 5.438 -1.025 1.00 96.81 81 VAL A N 1
ATOM 649 C CA . VAL A 1 81 ? -1.085 6.187 -2.129 1.00 96.81 81 VAL A CA 1
ATOM 650 C C . VAL A 1 81 ? -2.581 6.260 -1.888 1.00 96.81 81 VAL A C 1
ATOM 652 O O . VAL A 1 81 ? -3.229 5.256 -1.614 1.00 96.81 81 VAL A O 1
ATOM 655 N N . ARG A 1 82 ? -3.155 7.460 -1.962 1.00 94.38 82 ARG A N 1
ATOM 656 C CA . ARG A 1 82 ? -4.596 7.627 -1.787 1.00 94.38 82 ARG A CA 1
ATOM 657 C C . ARG A 1 82 ? -5.340 7.029 -2.994 1.00 94.38 82 ARG A C 1
ATOM 659 O O . ARG A 1 82 ? -5.125 7.528 -4.098 1.00 94.38 82 ARG A O 1
ATOM 666 N N . PRO A 1 83 ? -6.264 6.070 -2.794 1.00 93.88 83 PRO A N 1
ATOM 667 C CA . PRO A 1 83 ? -7.064 5.519 -3.884 1.00 93.88 83 PRO A CA 1
ATOM 668 C C . PRO A 1 83 ? -7.935 6.578 -4.566 1.00 93.88 83 PRO A C 1
ATOM 670 O O . PRO A 1 83 ? -8.464 7.474 -3.903 1.00 93.88 83 PRO A O 1
ATOM 673 N N . ALA A 1 84 ? -8.145 6.461 -5.878 1.00 89.62 84 ALA A N 1
ATOM 674 C CA . ALA A 1 84 ? -8.979 7.407 -6.630 1.00 89.62 84 ALA A CA 1
ATOM 675 C C . ALA A 1 84 ? -10.459 7.404 -6.190 1.00 89.62 84 ALA A C 1
ATOM 677 O O . ALA A 1 84 ? -11.139 8.427 -6.265 1.00 89.62 84 ALA A O 1
ATOM 678 N N . ASP A 1 85 ? -10.951 6.263 -5.707 1.00 86.06 85 ASP A N 1
ATOM 679 C CA . ASP A 1 85 ? -12.296 6.066 -5.155 1.00 86.06 85 ASP A CA 1
ATOM 680 C C . ASP A 1 85 ? -12.399 6.449 -3.668 1.00 86.06 85 ASP A C 1
ATOM 682 O O . ASP A 1 85 ? -13.490 6.429 -3.090 1.00 86.06 85 ASP A O 1
ATOM 686 N N . ALA A 1 86 ? -11.285 6.814 -3.026 1.00 79.38 86 ALA A N 1
ATOM 687 C CA . ALA A 1 86 ? -11.309 7.248 -1.644 1.00 79.38 86 ALA A CA 1
ATOM 688 C C . ALA A 1 86 ? -12.021 8.599 -1.527 1.00 79.38 86 ALA A C 1
ATOM 690 O O . ALA A 1 86 ? -11.551 9.620 -2.045 1.00 79.38 86 ALA A O 1
ATOM 691 N N . GLN A 1 87 ? -13.117 8.622 -0.764 1.00 66.88 87 GLN A N 1
ATOM 692 C CA . GLN A 1 87 ? -13.805 9.856 -0.377 1.00 66.88 87 GLN A CA 1
ATOM 693 C C . GLN A 1 87 ? -12.803 10.887 0.173 1.00 66.88 87 GLN A C 1
ATOM 695 O O . GLN A 1 87 ? -11.760 10.515 0.727 1.00 66.88 87 GLN A O 1
ATOM 700 N N . ALA A 1 88 ? -13.086 12.180 -0.048 1.00 57.94 88 ALA A N 1
ATOM 701 C CA . ALA A 1 88 ? -12.307 13.288 0.514 1.00 57.94 88 ALA A CA 1
ATOM 702 C C . ALA A 1 88 ? -11.995 13.019 1.994 1.00 57.94 88 ALA A C 1
ATOM 704 O O . ALA A 1 88 ? -12.852 12.453 2.673 1.00 57.94 88 ALA A O 1
ATOM 705 N N . PRO A 1 89 ? -10.790 13.360 2.496 1.00 56.03 89 PRO A N 1
ATOM 706 C CA . PRO A 1 89 ? -10.574 13.310 3.933 1.00 56.03 89 PRO A CA 1
ATOM 707 C C . PRO A 1 89 ? -11.682 14.146 4.571 1.00 56.03 89 PRO A C 1
ATOM 709 O O . PRO A 1 89 ? -11.867 15.296 4.165 1.00 56.03 89 PRO A O 1
ATOM 712 N N . ASP A 1 90 ? -12.433 13.556 5.502 1.00 47.94 90 ASP A N 1
ATOM 713 C CA . ASP A 1 90 ? -13.325 14.316 6.369 1.00 47.94 90 ASP A CA 1
ATOM 714 C C . ASP A 1 90 ? -12.452 15.369 7.055 1.00 47.94 90 ASP A C 1
ATOM 716 O O . ASP A 1 90 ? -11.671 15.075 7.959 1.00 47.94 90 ASP A O 1
ATOM 720 N N . LEU A 1 91 ? -12.526 16.600 6.553 1.00 46.41 91 LEU A N 1
ATOM 721 C CA . LEU A 1 91 ? -11.962 17.787 7.185 1.00 46.41 91 LEU A CA 1
ATOM 722 C C . LEU A 1 91 ? -12.934 18.338 8.237 1.00 46.41 91 LEU A C 1
ATOM 724 O O . LEU A 1 91 ? -12.891 19.526 8.541 1.00 46.41 91 LEU A O 1
ATOM 728 N N . ASP A 1 92 ? -13.797 17.490 8.795 1.00 39.66 92 ASP A N 1
ATOM 729 C CA . ASP A 1 92 ? -14.779 17.897 9.783 1.00 39.66 92 ASP A CA 1
ATOM 730 C C . ASP A 1 92 ? -14.335 17.498 11.196 1.00 39.66 92 ASP A C 1
ATOM 732 O O . ASP A 1 92 ? -14.454 16.359 11.641 1.00 39.66 92 ASP A O 1
ATOM 736 N N . GLN A 1 93 ? -13.899 18.555 11.890 1.00 44.22 93 GLN A N 1
ATOM 737 C CA . GLN A 1 93 ? -13.944 18.788 13.337 1.00 44.22 93 GLN A CA 1
ATOM 738 C C . GLN A 1 93 ? -12.709 18.374 14.146 1.00 44.22 93 GLN A C 1
ATOM 740 O O . GLN A 1 93 ? -12.693 17.391 14.879 1.00 44.22 93 GLN A O 1
ATOM 745 N N . ALA A 1 94 ? -11.687 19.232 14.078 1.00 40.31 94 ALA A N 1
ATOM 746 C CA . ALA A 1 94 ? -10.934 19.582 15.276 1.00 40.31 94 ALA A CA 1
ATOM 747 C C . ALA A 1 94 ? -11.607 20.821 15.894 1.00 40.31 94 ALA A C 1
ATOM 749 O O . ALA A 1 94 ? -11.638 21.874 15.251 1.00 40.31 94 ALA A O 1
ATOM 750 N N . GLU A 1 95 ? -12.194 20.652 17.082 1.00 39.47 95 GLU A N 1
ATOM 751 C CA . GLU A 1 95 ? -12.531 21.752 18.002 1.00 39.47 95 GLU A CA 1
ATOM 752 C C . GLU A 1 95 ? -11.270 22.484 18.487 1.00 39.47 95 GLU A C 1
ATOM 754 O O . GLU A 1 95 ? -10.220 21.817 18.669 1.00 39.47 95 GLU A O 1
#

Secondary structure (DSSP, 8-state):
----TTS-------HHHHHHHHHHHHHHHHHHHHHHHHHTT-SS-HHHHHHHHHHHHHHHHHHHHHHSPTTPPP---TT----TTS---------

Radius of gyration: 16.03 Å; Cα contacts (8 Å, |Δi|>4): 47; chains: 1; bounding box: 35×46×36 Å